Protein AF-A0ABC8RZQ7-F1 (afdb_monomer_lite)

Structure (mmCIF, N/CA/C/O backbone):
data_AF-A0ABC8RZQ7-F1
#
_entry.id   AF-A0ABC8RZQ7-F1
#
loop_
_atom_site.group_PDB
_atom_site.id
_atom_site.type_symbol
_atom_site.label_atom_id
_atom_site.label_alt_id
_atom_site.label_comp_id
_atom_site.label_asym_id
_atom_site.label_entity_id
_atom_site.label_seq_id
_atom_site.pdbx_PDB_ins_code
_atom_site.Cartn_x
_atom_site.Cartn_y
_atom_site.Cartn_z
_atom_site.occupancy
_atom_site.B_iso_or_equiv
_atom_site.auth_seq_id
_atom_site.auth_comp_id
_atom_site.auth_asym_id
_atom_site.auth_atom_id
_atom_site.pdbx_PDB_model_num
ATOM 1 N N . MET A 1 1 ? -0.366 -19.842 -12.752 1.00 48.38 1 MET A N 1
ATOM 2 C CA . MET A 1 1 ? 0.829 -19.745 -13.613 1.00 48.38 1 MET A CA 1
ATOM 3 C C . MET A 1 1 ? 0.688 -18.449 -14.395 1.00 48.38 1 MET A C 1
ATOM 5 O O . MET A 1 1 ? -0.241 -18.345 -15.180 1.00 48.38 1 MET A O 1
ATOM 9 N N . TRP A 1 2 ? 1.429 -17.405 -14.020 1.00 60.53 2 TRP A N 1
ATOM 10 C CA . TRP A 1 2 ? 1.251 -16.043 -14.541 1.00 60.53 2 TRP A CA 1
ATOM 11 C C . TRP A 1 2 ? 2.410 -15.749 -15.494 1.00 60.53 2 TRP A C 1
ATOM 13 O O . TRP A 1 2 ? 3.558 -15.774 -15.060 1.00 60.53 2 TRP A O 1
ATOM 23 N N . GLU A 1 3 ? 2.112 -15.523 -16.773 1.00 81.38 3 GLU A N 1
ATOM 24 C CA . GLU A 1 3 ? 3.118 -15.300 -17.816 1.00 81.38 3 GLU A CA 1
ATOM 25 C C . GLU A 1 3 ? 3.357 -13.793 -18.010 1.00 81.38 3 GLU A C 1
ATOM 27 O O . GLU A 1 3 ? 2.440 -13.093 -18.452 1.00 81.38 3 GLU A O 1
ATOM 32 N N . PRO A 1 4 ? 4.571 -13.263 -17.755 1.00 82.00 4 PRO A N 1
ATOM 33 C CA . PRO A 1 4 ? 4.874 -11.837 -17.946 1.00 82.00 4 PRO A CA 1
ATOM 34 C C . PRO A 1 4 ? 4.591 -11.333 -19.369 1.00 82.00 4 PRO A C 1
ATOM 36 O O . PRO A 1 4 ? 4.296 -10.157 -19.584 1.00 82.00 4 PRO A O 1
ATOM 39 N N . SER A 1 5 ? 4.630 -12.238 -20.350 1.00 83.12 5 SER A N 1
ATOM 40 C CA . SER A 1 5 ? 4.366 -11.941 -21.758 1.00 83.12 5 SER A CA 1
ATOM 41 C C . SER A 1 5 ? 2.954 -11.405 -22.028 1.00 83.12 5 SER A C 1
ATOM 43 O O . SER A 1 5 ? 2.774 -10.670 -22.998 1.00 83.12 5 SER A O 1
ATOM 45 N N . ALA A 1 6 ? 1.973 -11.710 -21.170 1.00 88.38 6 ALA A N 1
ATOM 46 C CA . ALA A 1 6 ? 0.605 -11.212 -21.308 1.00 88.38 6 ALA A CA 1
ATOM 47 C C . ALA A 1 6 ? 0.504 -9.685 -21.131 1.00 88.38 6 ALA A C 1
ATOM 49 O O . ALA A 1 6 ? -0.361 -9.061 -21.739 1.00 88.38 6 ALA A O 1
ATOM 50 N N . LEU A 1 7 ? 1.399 -9.084 -20.338 1.00 86.56 7 LEU A N 1
ATOM 51 C CA . LEU A 1 7 ? 1.487 -7.630 -20.179 1.00 86.56 7 LEU A CA 1
ATOM 52 C C . LEU A 1 7 ? 2.442 -6.982 -21.180 1.00 86.56 7 LEU A C 1
ATOM 54 O O . LEU A 1 7 ? 2.145 -5.908 -21.691 1.00 86.56 7 LEU A O 1
ATOM 58 N N . ILE A 1 8 ? 3.567 -7.637 -21.472 1.00 88.00 8 ILE A N 1
ATOM 59 C CA . ILE A 1 8 ? 4.623 -7.058 -22.312 1.00 88.00 8 ILE A CA 1
ATOM 60 C C . ILE A 1 8 ? 4.165 -6.940 -23.770 1.00 88.00 8 ILE A C 1
ATOM 62 O O . ILE A 1 8 ? 4.373 -5.905 -24.386 1.00 88.00 8 ILE A O 1
ATOM 66 N N . LYS A 1 9 ? 3.501 -7.960 -24.332 1.00 86.06 9 LYS A N 1
ATOM 67 C CA . LYS A 1 9 ? 3.076 -7.952 -25.747 1.00 86.06 9 LYS A CA 1
ATOM 68 C C . LYS A 1 9 ? 2.212 -6.741 -26.145 1.00 86.06 9 LYS A C 1
ATOM 70 O O . LYS A 1 9 ? 2.531 -6.137 -27.163 1.00 86.06 9 LYS A O 1
ATOM 75 N N . PRO A 1 10 ? 1.144 -6.372 -25.409 1.00 88.19 10 PRO A N 1
ATOM 76 C CA . PRO A 1 10 ? 0.314 -5.223 -25.781 1.00 88.19 10 PRO A CA 1
ATOM 77 C C . PRO A 1 10 ? 0.958 -3.860 -25.487 1.00 88.19 10 PRO A C 1
ATOM 79 O O . PRO A 1 10 ? 0.532 -2.864 -26.063 1.00 88.19 10 PRO A O 1
ATOM 82 N N . LEU A 1 11 ? 1.936 -3.795 -24.579 1.00 86.25 11 LEU A N 1
ATOM 83 C CA . LEU A 1 11 ? 2.576 -2.544 -24.149 1.00 86.25 11 LEU A CA 1
ATOM 84 C C . LEU A 1 11 ? 3.956 -2.308 -24.776 1.00 86.25 11 LEU A C 1
ATOM 86 O O . LEU A 1 11 ? 4.513 -1.222 -24.625 1.00 86.25 11 LEU A O 1
ATOM 90 N N . SER A 1 12 ? 4.505 -3.307 -25.464 1.00 83.12 12 SER A N 1
ATOM 91 C CA . SER A 1 12 ? 5.808 -3.224 -26.110 1.00 83.12 12 SER A CA 1
ATOM 92 C C . SER A 1 12 ? 5.769 -2.227 -27.262 1.00 83.12 12 SER A C 1
ATOM 94 O O . SER A 1 12 ? 4.962 -2.329 -28.187 1.00 83.12 12 SER A O 1
ATOM 96 N N . ASN A 1 13 ? 6.658 -1.242 -27.182 1.00 79.62 13 ASN A N 1
ATOM 97 C CA . ASN A 1 13 ? 6.915 -0.284 -28.244 1.00 79.62 13 ASN A CA 1
ATOM 98 C C . ASN A 1 13 ? 8.427 -0.057 -28.344 1.00 79.62 13 ASN A C 1
ATOM 100 O O . ASN A 1 13 ? 9.047 0.417 -27.384 1.00 79.62 13 ASN A O 1
ATOM 104 N N . ASP A 1 14 ? 8.997 -0.392 -29.502 1.00 79.94 14 ASP A N 1
ATOM 105 C CA . ASP A 1 14 ? 10.442 -0.399 -29.758 1.00 79.94 14 ASP A CA 1
ATOM 106 C C . ASP A 1 14 ? 10.807 0.510 -30.940 1.00 79.94 14 ASP A C 1
ATOM 108 O O . ASP A 1 14 ? 11.220 0.042 -32.008 1.00 79.94 14 ASP A O 1
ATOM 112 N N . PRO A 1 15 ? 10.659 1.836 -30.781 1.00 83.06 15 PRO A N 1
ATOM 113 C CA . PRO A 1 15 ? 11.168 2.767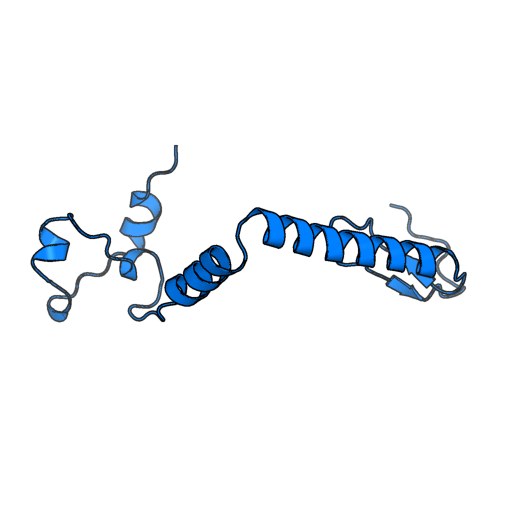 -31.766 1.00 83.06 15 PRO A CA 1
ATOM 114 C C . PRO A 1 15 ? 12.698 2.681 -31.830 1.00 83.06 15 PRO A C 1
ATOM 116 O O . PRO A 1 15 ? 13.372 2.395 -30.838 1.00 83.06 15 PRO A O 1
ATOM 119 N N . GLU A 1 16 ? 13.264 2.973 -32.999 1.00 81.62 16 GLU A N 1
ATOM 120 C CA . GLU A 1 16 ? 14.695 2.793 -33.271 1.00 81.62 16 GLU A CA 1
ATOM 121 C C . GLU A 1 16 ? 15.608 3.553 -32.294 1.00 81.62 16 GLU A C 1
ATOM 123 O O . GLU A 1 16 ? 16.648 3.036 -31.897 1.00 81.62 16 GLU A O 1
ATOM 128 N N . TYR A 1 17 ? 15.174 4.719 -31.808 1.00 82.12 17 TYR A N 1
ATOM 129 C CA . TYR A 1 17 ? 15.917 5.531 -30.838 1.00 82.12 17 TYR A CA 1
ATOM 130 C C . TYR A 1 17 ? 15.954 4.959 -29.406 1.00 82.12 17 TYR A C 1
ATOM 132 O O . TYR A 1 17 ? 16.697 5.473 -28.572 1.00 82.12 17 TYR A O 1
ATOM 140 N N . LEU A 1 18 ? 15.163 3.926 -29.090 1.00 80.62 18 LEU A N 1
ATOM 141 C CA . LEU A 1 18 ? 15.212 3.214 -27.803 1.00 80.62 18 LEU A CA 1
ATOM 142 C C . LEU A 1 18 ? 15.949 1.876 -27.885 1.00 80.62 18 LEU A C 1
ATOM 144 O O . LEU A 1 18 ? 16.158 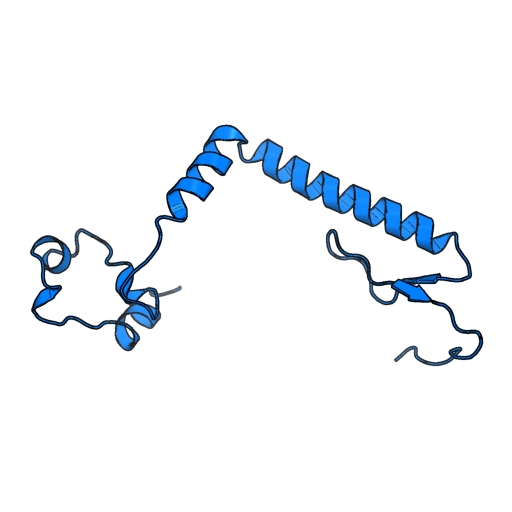1.240 -26.848 1.00 80.62 18 LEU A O 1
ATOM 148 N N . LYS A 1 19 ? 16.359 1.449 -29.086 1.00 78.94 19 LYS A N 1
ATOM 149 C CA . LYS A 1 19 ? 17.096 0.199 -29.265 1.00 78.94 19 LYS A CA 1
ATOM 150 C C . LYS A 1 19 ? 18.457 0.299 -28.597 1.00 78.94 19 LYS A C 1
ATOM 152 O O . LYS A 1 19 ? 19.221 1.238 -28.817 1.00 78.94 19 LYS A O 1
ATOM 157 N N . ASN A 1 20 ? 18.773 -0.698 -27.784 1.00 78.88 20 ASN A N 1
ATOM 158 C CA . ASN A 1 20 ? 20.076 -0.823 -27.163 1.00 78.88 20 ASN A CA 1
ATOM 159 C C . A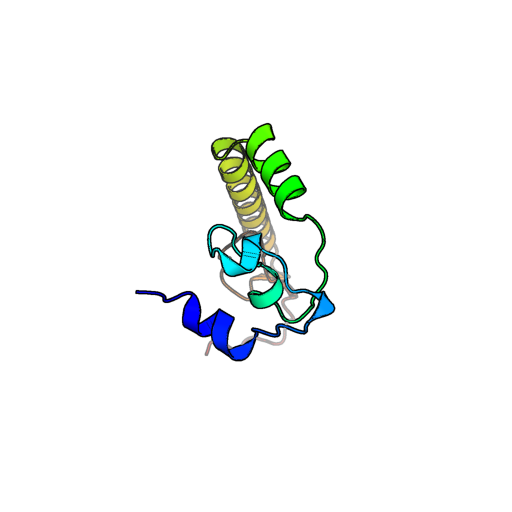SN A 1 20 ? 20.484 -2.303 -27.125 1.00 78.88 20 ASN A C 1
ATOM 161 O O . ASN A 1 20 ? 19.646 -3.195 -26.998 1.00 78.88 20 ASN A O 1
ATOM 165 N N . LYS A 1 21 ? 21.795 -2.563 -27.188 1.00 74.81 21 LYS A N 1
ATOM 166 C CA . LYS A 1 21 ? 22.344 -3.929 -27.244 1.00 74.81 21 LYS A CA 1
ATOM 167 C C . LYS A 1 21 ? 22.025 -4.777 -26.000 1.00 74.81 21 LYS A C 1
ATOM 169 O O . LYS A 1 21 ? 22.137 -5.997 -26.056 1.00 74.81 21 LYS A O 1
ATOM 174 N N . ALA A 1 22 ? 21.677 -4.147 -24.877 1.00 71.56 22 ALA A N 1
ATOM 175 C CA . ALA A 1 22 ? 21.377 -4.824 -23.616 1.00 71.56 22 ALA A CA 1
ATOM 176 C C . ALA A 1 22 ? 19.902 -5.265 -23.505 1.00 71.56 22 ALA A C 1
ATOM 178 O O . ALA A 1 22 ? 19.604 -6.256 -22.839 1.00 71.56 22 ALA A O 1
ATOM 179 N N . SER A 1 23 ? 18.997 -4.571 -24.193 1.00 66.81 23 SER A N 1
ATOM 180 C CA . SER A 1 23 ? 17.608 -4.973 -24.424 1.00 66.81 23 SER A CA 1
ATOM 181 C C . SER A 1 23 ? 17.547 -6.128 -25.424 1.00 66.81 23 SER A C 1
ATOM 183 O O . SER A 1 23 ? 16.868 -7.126 -25.182 1.00 66.81 23 SER A O 1
ATOM 185 N N . ASP A 1 24 ? 18.348 -6.061 -26.494 1.00 67.56 24 ASP A N 1
ATOM 186 C CA . ASP A 1 24 ? 18.422 -7.113 -27.519 1.00 67.56 24 ASP A CA 1
ATOM 187 C C . ASP A 1 24 ? 18.956 -8.444 -26.965 1.00 67.56 24 ASP A C 1
ATOM 189 O O . ASP A 1 24 ? 18.537 -9.522 -27.393 1.00 67.56 24 ASP A O 1
ATOM 193 N N . SER A 1 25 ? 19.850 -8.389 -25.971 1.00 68.94 25 SER A N 1
ATOM 194 C CA . SER A 1 25 ? 20.382 -9.585 -25.312 1.00 68.94 25 SER A CA 1
ATOM 195 C C . SER A 1 25 ? 19.393 -10.244 -24.342 1.00 68.94 25 SER A C 1
ATOM 197 O O . SER A 1 25 ? 19.685 -11.328 -23.835 1.00 68.94 25 SER A O 1
ATOM 199 N N . LYS A 1 26 ? 18.235 -9.615 -24.067 1.00 68.38 26 LYS A N 1
ATOM 200 C CA . LYS A 1 26 ? 17.215 -10.051 -23.087 1.00 68.38 26 LYS A CA 1
ATOM 201 C C . LYS A 1 26 ? 17.764 -10.337 -21.683 1.00 68.38 26 LYS A C 1
ATOM 203 O O . LYS A 1 26 ? 17.104 -10.990 -20.876 1.00 68.38 26 LYS A O 1
ATOM 208 N N . GLN A 1 27 ? 18.967 -9.855 -21.375 1.00 71.31 27 GLN A N 1
ATOM 209 C CA . GLN A 1 27 ? 19.586 -10.009 -20.058 1.00 71.31 27 GLN A CA 1
ATOM 210 C C . GLN A 1 27 ? 19.019 -9.005 -19.048 1.00 71.31 27 GLN A C 1
ATOM 212 O O . GLN A 1 27 ? 19.119 -9.218 -17.841 1.00 71.31 27 GLN A O 1
ATOM 217 N N . LEU A 1 28 ? 18.407 -7.921 -19.536 1.00 77.00 28 LEU A N 1
ATOM 218 C CA . LEU A 1 28 ? 17.790 -6.877 -18.729 1.00 77.00 28 LEU A CA 1
ATOM 219 C C . LEU A 1 28 ? 16.282 -6.814 -18.977 1.00 77.00 28 LEU A C 1
ATOM 221 O O . LEU A 1 28 ? 15.796 -7.064 -20.076 1.00 77.00 28 LEU A O 1
ATOM 225 N N . VAL A 1 29 ? 15.540 -6.471 -17.923 1.00 81.25 29 VAL A N 1
ATOM 226 C CA . VAL A 1 29 ? 14.092 -6.257 -17.998 1.00 81.25 29 VAL A CA 1
ATOM 227 C C . VAL A 1 29 ? 13.820 -4.796 -18.325 1.00 81.25 29 VAL A C 1
ATOM 229 O O . VAL A 1 29 ? 14.054 -3.909 -17.498 1.00 81.25 29 VAL A O 1
ATOM 232 N N . ASP A 1 30 ? 13.248 -4.560 -19.500 1.00 83.19 30 ASP A N 1
ATOM 233 C CA . ASP A 1 30 ? 12.775 -3.246 -19.912 1.00 83.19 30 ASP A CA 1
ATOM 234 C C . ASP A 1 30 ? 11.440 -2.916 -19.251 1.00 83.19 30 ASP A C 1
ATOM 236 O O . ASP A 1 30 ? 10.348 -3.230 -19.718 1.00 83.19 30 ASP A O 1
ATOM 240 N N . TYR A 1 31 ? 11.519 -2.229 -18.115 1.00 85.19 31 TYR A N 1
ATOM 241 C CA . TYR A 1 31 ? 10.328 -1.835 -17.367 1.00 85.19 31 TYR A CA 1
ATOM 242 C C . TYR A 1 31 ? 9.415 -0.841 -18.098 1.00 85.19 31 TYR A C 1
ATOM 244 O O . TYR A 1 31 ? 8.327 -0.572 -17.588 1.00 85.19 31 TYR A O 1
ATOM 252 N N . LYS A 1 32 ? 9.834 -0.271 -19.238 1.00 84.31 32 LYS A N 1
ATOM 253 C CA . LYS A 1 32 ? 8.956 0.555 -20.080 1.00 84.31 32 LYS A CA 1
ATOM 254 C C . LYS A 1 32 ? 7.748 -0.251 -20.565 1.00 84.31 32 LYS A C 1
ATOM 256 O O . LYS A 1 32 ? 6.645 0.271 -20.526 1.00 84.31 32 LYS A O 1
ATOM 261 N N . ASP A 1 33 ? 7.931 -1.540 -20.856 1.00 86.50 33 ASP A N 1
ATOM 262 C CA . ASP A 1 33 ? 6.875 -2.416 -21.383 1.00 86.50 33 ASP A CA 1
ATOM 263 C C . ASP A 1 33 ? 5.957 -2.969 -20.272 1.00 86.50 33 ASP A C 1
ATOM 265 O O . ASP A 1 33 ? 5.058 -3.766 -20.518 1.00 86.50 33 ASP A O 1
ATOM 269 N N . TRP A 1 34 ? 6.181 -2.552 -19.020 1.00 88.12 34 TRP A N 1
ATOM 270 C CA . TRP A 1 34 ? 5.368 -2.908 -17.848 1.00 88.12 34 TRP A CA 1
ATOM 271 C C . TRP A 1 34 ? 4.422 -1.776 -17.422 1.00 88.12 34 TRP A C 1
ATOM 273 O O . TRP A 1 34 ? 3.768 -1.858 -16.379 1.00 88.12 34 TRP A O 1
ATOM 283 N N . GLN A 1 35 ? 4.386 -0.681 -18.180 1.00 87.81 35 GLN A N 1
ATOM 284 C CA . GLN A 1 35 ? 3.590 0.507 -17.891 1.00 87.81 35 GLN A CA 1
ATOM 285 C C . GLN A 1 35 ? 3.221 1.231 -19.191 1.00 87.81 35 GLN A C 1
ATOM 287 O O . GLN A 1 35 ? 3.787 0.979 -20.241 1.00 87.81 35 GLN A O 1
ATOM 292 N N . ILE A 1 36 ? 2.270 2.161 -19.113 1.00 88.75 36 ILE A N 1
ATOM 293 C CA . ILE A 1 36 ? 1.802 2.913 -20.289 1.00 88.75 36 ILE A CA 1
ATOM 294 C C . ILE A 1 36 ? 2.801 4.015 -20.691 1.00 88.75 36 ILE A C 1
ATOM 296 O O . ILE A 1 36 ? 2.967 4.322 -21.866 1.00 88.75 36 ILE A O 1
ATOM 300 N N . ALA A 1 37 ? 3.458 4.646 -19.715 1.00 87.06 37 ALA A N 1
ATOM 301 C CA . ALA A 1 37 ? 4.378 5.754 -19.962 1.00 87.06 37 ALA A CA 1
ATOM 302 C C . ALA A 1 37 ? 5.804 5.260 -20.241 1.00 87.06 37 ALA A C 1
ATOM 304 O O . ALA A 1 37 ? 6.292 4.354 -19.571 1.00 87.06 37 ALA A O 1
ATOM 305 N N . LEU A 1 38 ? 6.522 5.932 -21.142 1.00 82.38 38 LEU A N 1
ATOM 306 C CA . LEU A 1 38 ? 7.922 5.603 -21.423 1.00 82.38 38 LEU A CA 1
ATOM 307 C C . LEU A 1 38 ? 8.856 5.953 -20.250 1.00 82.38 38 LEU A C 1
ATOM 309 O O . LEU A 1 38 ? 9.753 5.187 -19.903 1.00 82.38 38 LEU A O 1
ATOM 313 N N . SER A 1 39 ? 8.646 7.106 -19.611 1.00 84.81 39 SER A N 1
ATOM 314 C CA . SER A 1 39 ? 9.470 7.556 -18.487 1.00 84.81 39 SER A CA 1
ATOM 315 C C . SER A 1 39 ? 8.933 7.047 -17.145 1.00 84.81 39 SER A C 1
ATOM 317 O O . SER A 1 39 ? 7.733 6.839 -16.949 1.00 84.81 39 SER A O 1
ATOM 319 N N . ARG A 1 40 ? 9.828 6.852 -16.169 1.00 86.56 40 ARG A N 1
ATOM 320 C CA . ARG A 1 40 ? 9.442 6.536 -14.785 1.00 86.56 40 ARG A CA 1
ATOM 321 C C . ARG A 1 40 ? 10.390 7.130 -13.761 1.00 86.56 40 ARG A C 1
ATOM 323 O O . ARG A 1 40 ? 11.593 7.220 -13.963 1.00 86.56 40 ARG A O 1
ATOM 330 N N . ARG A 1 41 ? 9.831 7.443 -12.593 1.00 89.94 41 ARG A N 1
ATOM 331 C CA . ARG A 1 41 ? 10.596 7.792 -11.390 1.00 89.94 41 ARG A CA 1
ATOM 332 C C . ARG A 1 41 ? 11.143 6.528 -10.714 1.00 89.94 41 ARG A C 1
ATOM 334 O O . ARG A 1 41 ? 10.469 5.492 -10.695 1.00 89.94 41 ARG A O 1
ATOM 341 N N . LEU A 1 42 ? 12.303 6.638 -10.063 1.00 90.31 42 LEU A N 1
ATOM 342 C CA . LEU A 1 42 ? 12.955 5.562 -9.296 1.00 90.31 42 LEU A CA 1
ATOM 343 C C . LEU A 1 42 ? 12.274 5.297 -7.936 1.00 90.31 42 LEU A C 1
ATOM 345 O O . LEU A 1 42 ? 12.866 5.433 -6.868 1.00 90.31 42 LEU A O 1
ATOM 349 N N . ARG A 1 43 ? 10.995 4.898 -7.962 1.00 90.25 43 ARG A N 1
ATOM 350 C CA . ARG A 1 43 ? 10.191 4.619 -6.752 1.00 90.25 43 ARG A CA 1
ATOM 351 C C . ARG A 1 43 ? 10.730 3.454 -5.914 1.00 90.25 43 ARG A C 1
ATOM 353 O O . ARG A 1 43 ? 10.525 3.439 -4.703 1.00 90.25 43 ARG A O 1
ATOM 360 N N . ALA A 1 44 ? 11.441 2.518 -6.545 1.00 93.62 44 ALA A N 1
ATOM 361 C CA . ALA A 1 44 ? 12.017 1.356 -5.875 1.00 93.62 44 ALA A CA 1
ATOM 362 C C . ALA A 1 44 ? 13.028 1.751 -4.789 1.00 93.62 44 ALA A C 1
ATOM 364 O O . ALA A 1 44 ? 13.058 1.114 -3.745 1.00 93.62 44 ALA A O 1
ATOM 365 N N . MET A 1 45 ? 13.784 2.839 -4.984 1.00 95.06 45 MET A N 1
ATOM 366 C CA . MET A 1 45 ? 14.781 3.289 -4.008 1.00 95.06 45 MET A CA 1
ATOM 367 C C . MET A 1 45 ? 14.134 3.727 -2.689 1.00 95.06 45 MET A C 1
ATOM 369 O O . MET A 1 45 ? 14.575 3.321 -1.618 1.00 95.06 45 MET A O 1
ATOM 373 N N . LYS A 1 46 ? 13.037 4.498 -2.755 1.00 94.62 46 LYS A N 1
ATOM 374 C CA . LYS A 1 46 ? 12.283 4.892 -1.552 1.00 94.62 46 LYS A CA 1
ATOM 375 C C . LYS A 1 46 ? 11.753 3.669 -0.807 1.00 94.62 46 LYS A C 1
ATOM 377 O O . LYS A 1 46 ? 11.868 3.601 0.412 1.00 94.62 46 LYS A O 1
ATOM 382 N N . LEU A 1 47 ? 11.197 2.703 -1.538 1.00 94.81 47 LEU A N 1
ATOM 383 C CA . LEU A 1 47 ? 10.682 1.474 -0.942 1.00 94.81 47 LEU A CA 1
ATOM 384 C C . LEU A 1 47 ? 11.803 0.640 -0.307 1.00 94.81 47 LEU A C 1
ATOM 386 O O . LEU A 1 47 ? 11.662 0.198 0.830 1.00 94.81 47 LEU A O 1
ATOM 390 N N . TRP A 1 48 ? 12.922 0.463 -1.011 1.00 95.31 48 TRP A N 1
ATOM 391 C CA . TRP A 1 48 ? 14.085 -0.270 -0.516 1.00 95.31 48 TRP A CA 1
ATOM 392 C C . TRP A 1 48 ? 14.632 0.351 0.768 1.00 95.31 48 TRP A C 1
ATOM 394 O O . TRP A 1 48 ? 14.863 -0.371 1.735 1.00 95.31 48 TRP A O 1
ATOM 404 N N . LEU A 1 49 ? 14.747 1.682 0.817 1.00 96.38 49 LEU A N 1
ATOM 405 C CA . LEU A 1 49 ? 15.209 2.392 2.006 1.00 96.38 49 LEU A CA 1
ATOM 406 C C . LEU A 1 49 ? 14.292 2.132 3.208 1.00 96.38 49 LEU A C 1
ATOM 408 O O . LEU A 1 49 ? 14.783 1.761 4.269 1.00 96.38 49 LEU A O 1
ATOM 412 N N . VAL A 1 50 ? 12.971 2.241 3.028 1.00 96.00 50 VAL A N 1
ATOM 413 C CA . VAL A 1 50 ? 11.978 1.974 4.088 1.00 96.00 50 VAL A CA 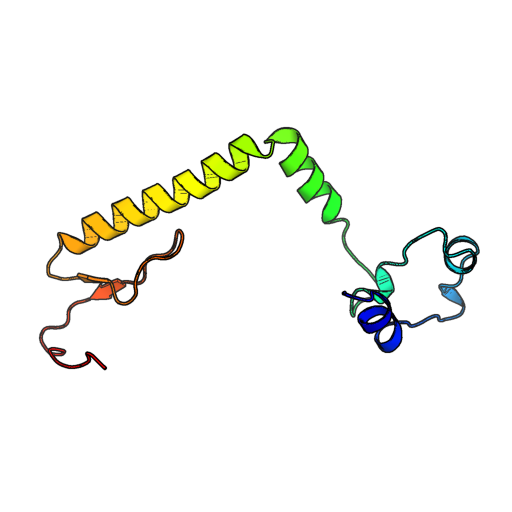1
ATOM 414 C C . VAL A 1 50 ? 12.051 0.526 4.577 1.00 96.00 50 VAL A C 1
ATOM 416 O O . VAL A 1 50 ? 12.002 0.268 5.781 1.00 96.00 50 VAL A O 1
ATOM 419 N N . LEU A 1 51 ? 12.175 -0.435 3.659 1.00 95.00 51 LEU A N 1
ATOM 420 C CA . LEU A 1 51 ? 12.296 -1.850 4.009 1.00 95.00 51 LEU A CA 1
ATOM 421 C C . LEU A 1 51 ? 13.601 -2.130 4.764 1.00 95.00 51 LEU A C 1
ATOM 423 O O . LEU A 1 51 ? 13.587 -2.869 5.749 1.00 95.00 51 LEU A O 1
ATOM 427 N N . ARG A 1 52 ? 14.711 -1.524 4.329 1.00 94.56 52 ARG A N 1
ATOM 428 C CA . ARG A 1 52 ? 16.044 -1.721 4.905 1.00 94.56 52 ARG A CA 1
ATOM 429 C C . ARG A 1 52 ? 16.206 -1.061 6.271 1.00 94.56 52 ARG A C 1
ATOM 431 O O . ARG A 1 52 ? 16.880 -1.647 7.119 1.00 94.56 52 ARG A O 1
ATOM 438 N N . SER A 1 53 ? 15.621 0.123 6.471 1.00 94.25 53 SER A N 1
ATOM 439 C CA . SER A 1 53 ? 15.703 0.881 7.724 1.00 94.25 53 SER A CA 1
ATOM 440 C C . SER A 1 53 ? 14.779 0.312 8.795 1.00 94.25 53 SER A C 1
ATOM 442 O O . SER A 1 53 ? 15.189 0.126 9.936 1.00 94.25 53 SER A O 1
ATOM 444 N N . ASN A 1 54 ? 13.529 0.008 8.433 1.00 92.19 54 ASN A N 1
ATOM 445 C CA . ASN A 1 54 ? 12.514 -0.377 9.411 1.00 92.19 54 ASN A CA 1
ATOM 446 C C . ASN A 1 54 ? 12.511 -1.889 9.640 1.00 92.19 54 ASN A C 1
ATOM 448 O O . ASN A 1 54 ? 12.256 -2.349 10.752 1.00 92.19 54 ASN A O 1
ATOM 452 N N . GLY A 1 55 ? 12.785 -2.678 8.600 1.00 94.38 55 GLY A N 1
ATOM 453 C CA . GLY A 1 55 ? 12.662 -4.129 8.636 1.00 94.38 55 GLY A CA 1
ATOM 454 C C . GLY A 1 55 ? 11.206 -4.615 8.670 1.00 94.38 55 GLY A C 1
ATOM 455 O O . GLY A 1 55 ? 10.267 -3.923 9.079 1.00 94.38 55 GLY A O 1
ATOM 456 N N . ALA A 1 56 ? 10.997 -5.868 8.260 1.00 94.31 56 ALA A N 1
ATOM 457 C CA . ALA A 1 56 ? 9.654 -6.429 8.098 1.00 94.31 56 ALA A CA 1
ATOM 458 C C . ALA A 1 56 ? 8.888 -6.602 9.426 1.00 94.31 56 ALA A C 1
ATOM 460 O O . ALA A 1 56 ? 7.657 -6.595 9.454 1.00 94.31 56 ALA A O 1
ATOM 461 N N . SER A 1 57 ? 9.594 -6.788 10.547 1.00 95.12 57 SER A N 1
ATOM 462 C CA . SER A 1 57 ? 8.965 -6.912 11.870 1.00 95.12 57 SER A CA 1
ATOM 463 C C . SER A 1 57 ? 8.315 -5.598 12.305 1.00 95.12 57 SER A C 1
ATOM 465 O O . SER A 1 57 ? 7.145 -5.589 12.692 1.00 95.12 57 SER A O 1
ATOM 467 N N . ASN A 1 58 ? 9.026 -4.476 12.165 1.00 95.06 58 ASN A N 1
ATOM 468 C CA . ASN A 1 58 ? 8.516 -3.178 12.599 1.00 95.06 58 ASN A CA 1
ATOM 469 C C . ASN A 1 58 ? 7.384 -2.685 11.700 1.00 95.06 58 ASN A C 1
ATOM 471 O O . ASN A 1 58 ? 6.390 -2.195 12.222 1.00 95.06 58 ASN A O 1
ATOM 475 N N . LEU A 1 59 ? 7.454 -2.914 10.384 1.00 95.94 59 LEU A N 1
ATOM 476 C CA . LEU A 1 59 ? 6.337 -2.602 9.483 1.00 95.94 59 LEU A CA 1
ATOM 477 C C . LEU A 1 59 ? 5.064 -3.381 9.852 1.00 95.94 59 LEU A C 1
ATOM 479 O O . LEU A 1 59 ? 3.982 -2.800 9.932 1.00 95.94 59 LEU A O 1
ATOM 483 N N . ARG A 1 60 ? 5.181 -4.678 10.174 1.00 96.00 60 ARG A N 1
ATOM 484 C CA . ARG A 1 60 ? 4.037 -5.473 10.658 1.00 96.00 60 ARG A CA 1
ATOM 485 C C . ARG A 1 60 ? 3.502 -4.958 11.994 1.00 96.00 60 ARG A C 1
ATOM 487 O O . ARG A 1 60 ? 2.286 -4.907 12.174 1.00 96.00 60 ARG A O 1
ATOM 494 N N . LYS A 1 61 ? 4.379 -4.575 12.929 1.00 96.94 61 LYS A N 1
ATOM 495 C CA . LYS A 1 61 ? 3.973 -3.969 14.209 1.00 96.94 61 LYS A CA 1
ATOM 496 C C . LYS A 1 61 ? 3.244 -2.642 13.992 1.00 96.94 61 LYS A C 1
ATOM 498 O O . LYS A 1 61 ? 2.203 -2.445 14.606 1.00 96.94 61 LYS A O 1
ATOM 503 N N . PHE A 1 62 ? 3.737 -1.792 13.095 1.00 96.00 62 PHE A N 1
ATOM 504 C CA . PHE A 1 62 ? 3.145 -0.497 12.761 1.00 96.00 62 PHE A CA 1
ATOM 505 C C . PHE A 1 62 ? 1.724 -0.648 12.202 1.00 96.00 62 PHE A C 1
ATOM 507 O O . PHE A 1 62 ? 0.782 -0.072 12.743 1.00 96.00 62 PHE A O 1
ATOM 514 N N . ILE A 1 63 ? 1.532 -1.533 11.215 1.00 96.19 63 ILE A N 1
ATOM 515 C CA . ILE A 1 63 ? 0.202 -1.835 10.656 1.00 96.19 63 ILE A CA 1
ATOM 516 C C . ILE A 1 63 ? -0.741 -2.373 11.742 1.00 96.19 63 ILE A C 1
ATOM 518 O O . ILE A 1 63 ? -1.871 -1.905 11.877 1.00 96.19 63 ILE A O 1
ATOM 522 N N . ARG A 1 64 ? -0.280 -3.323 12.567 1.00 96.75 64 ARG A N 1
ATOM 523 C CA . ARG A 1 64 ? -1.077 -3.852 13.690 1.00 96.75 64 ARG A CA 1
ATOM 524 C C . ARG A 1 64 ? -1.408 -2.771 14.722 1.00 96.75 64 ARG A C 1
ATOM 526 O O . ARG A 1 64 ? -2.481 -2.827 15.314 1.00 96.75 64 ARG A O 1
ATOM 533 N N . GLY A 1 65 ? -0.517 -1.803 14.929 1.00 97.56 65 GLY A N 1
ATOM 534 C CA . GLY A 1 65 ? -0.742 -0.629 15.769 1.00 97.56 65 GLY A CA 1
ATOM 535 C C . GLY A 1 65 ? -1.918 0.205 15.269 1.00 97.56 65 GLY A C 1
ATOM 536 O O . GLY A 1 65 ? -2.866 0.419 16.018 1.00 97.56 65 GLY A O 1
ATOM 537 N N . HIS A 1 66 ? -1.928 0.567 13.984 1.00 97.50 66 HIS A N 1
ATOM 538 C CA . HIS A 1 66 ? -3.047 1.300 13.382 1.00 97.50 66 HIS A CA 1
ATOM 539 C C . HIS A 1 66 ? -4.374 0.544 13.471 1.00 97.50 66 HIS A C 1
ATOM 541 O O . HIS A 1 66 ? -5.399 1.128 13.815 1.00 97.50 66 HIS A O 1
ATOM 547 N N . VAL A 1 67 ? -4.361 -0.770 13.235 1.00 97.25 67 VAL A N 1
ATOM 548 C CA . VAL A 1 67 ? -5.566 -1.602 13.377 1.00 97.25 67 VAL A CA 1
ATOM 549 C C . VAL A 1 67 ? -6.068 -1.617 14.826 1.00 97.25 67 VAL A C 1
ATOM 551 O O . VAL A 1 67 ? -7.272 -1.521 15.058 1.00 97.25 67 VAL A O 1
ATOM 554 N N . LYS A 1 68 ? -5.168 -1.685 15.818 1.00 97.31 68 LYS A N 1
ATOM 555 C CA . LYS A 1 68 ? -5.539 -1.585 17.240 1.00 97.31 68 LYS A CA 1
ATOM 556 C C . LYS A 1 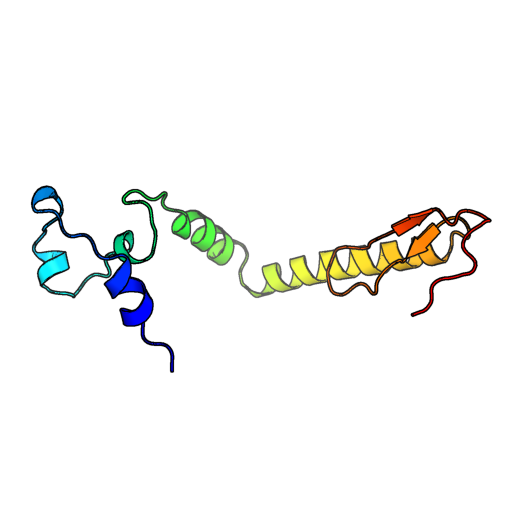68 ? -6.148 -0.225 17.579 1.00 97.31 68 LYS A C 1
ATOM 558 O O . LYS A 1 68 ? -7.145 -0.190 18.294 1.00 97.31 68 LYS A O 1
ATOM 563 N N . MET A 1 69 ? -5.586 0.866 17.058 1.00 97.31 69 MET A N 1
ATOM 564 C CA . MET A 1 69 ? -6.128 2.215 17.261 1.00 97.31 69 MET A CA 1
ATOM 565 C C . MET A 1 69 ? -7.529 2.352 16.661 1.00 97.31 69 MET A C 1
ATOM 567 O O . MET A 1 69 ? -8.434 2.833 17.333 1.00 97.31 69 MET A O 1
ATOM 571 N N . ALA A 1 70 ? -7.740 1.851 15.443 1.00 96.56 70 ALA A N 1
ATOM 572 C CA . ALA A 1 70 ? -9.057 1.864 14.813 1.00 96.56 70 ALA A CA 1
ATOM 573 C C . ALA A 1 70 ? -10.082 1.023 15.592 1.00 96.56 70 ALA A C 1
ATOM 575 O O . ALA A 1 70 ? -11.209 1.464 15.790 1.00 96.56 70 ALA A O 1
ATOM 576 N N . LYS A 1 71 ? -9.685 -0.148 16.110 1.00 95.69 71 LYS A N 1
ATOM 577 C CA . LYS A 1 71 ? -10.537 -0.965 16.991 1.00 95.69 71 LYS A CA 1
ATOM 578 C C . LYS A 1 71 ? -10.876 -0.246 18.301 1.00 95.69 71 LYS A C 1
ATOM 580 O O . LYS A 1 71 ? -11.969 -0.408 18.835 1.00 95.69 71 LYS A O 1
ATOM 585 N N . HIS A 1 72 ? -9.938 0.524 18.846 1.00 95.50 72 HIS A N 1
ATOM 586 C CA . HIS A 1 72 ? -10.200 1.333 20.030 1.00 95.50 72 HIS A CA 1
ATOM 587 C C . HIS A 1 72 ? -11.212 2.443 19.726 1.00 95.50 72 HIS A C 1
ATOM 589 O O . HIS A 1 72 ? -12.176 2.597 20.467 1.00 95.50 72 HIS A O 1
ATOM 595 N N . PHE A 1 73 ? -11.046 3.143 18.604 1.00 94.94 73 PHE A N 1
ATOM 596 C CA . PHE A 1 73 ? -11.972 4.181 18.158 1.00 94.94 73 PHE A CA 1
ATOM 597 C C . PHE A 1 73 ? -13.389 3.641 17.913 1.00 94.94 73 PHE A C 1
ATOM 599 O O . PHE A 1 73 ? -14.352 4.205 18.419 1.00 94.94 73 PHE A O 1
ATOM 606 N N . GLU A 1 74 ? -13.515 2.495 17.242 1.00 94.44 74 GLU A N 1
ATOM 607 C CA . GLU A 1 74 ? -14.783 1.772 17.056 1.00 94.44 74 GLU A CA 1
ATOM 608 C C . GLU A 1 74 ? -15.492 1.497 18.396 1.00 94.44 74 GLU A C 1
ATOM 610 O O . GLU A 1 74 ? -16.698 1.700 18.523 1.00 94.44 74 GLU A O 1
ATOM 615 N N . ARG A 1 75 ? -14.736 1.111 19.434 1.00 93.50 75 ARG A N 1
ATOM 616 C CA . ARG A 1 75 ? -15.281 0.893 20.782 1.00 93.50 75 ARG A CA 1
ATOM 617 C C . ARG A 1 75 ? -15.767 2.184 21.440 1.00 93.50 75 ARG A C 1
ATOM 619 O O . ARG A 1 75 ? -16.756 2.136 22.161 1.00 93.50 75 ARG A O 1
ATOM 626 N N . LEU A 1 76 ? -15.078 3.304 21.219 1.00 93.75 76 LEU A N 1
ATOM 627 C CA . LEU A 1 76 ? -15.499 4.610 21.736 1.00 93.75 76 LEU A CA 1
ATOM 628 C C . LEU A 1 76 ? -16.798 5.070 21.071 1.00 93.75 76 LEU A C 1
ATOM 630 O O . LEU A 1 76 ? -17.694 5.548 21.756 1.00 93.75 76 LEU A O 1
ATOM 634 N N . ILE A 1 77 ? -16.930 4.861 19.759 1.00 92.12 77 ILE A N 1
ATOM 635 C CA . ILE A 1 77 ? -18.158 5.172 19.018 1.00 92.12 77 ILE A CA 1
ATOM 636 C C . ILE A 1 77 ? -19.325 4.331 19.529 1.00 92.12 77 ILE A C 1
ATOM 638 O O . ILE A 1 77 ? -20.395 4.870 19.768 1.00 92.12 77 ILE A O 1
ATOM 642 N N . ALA A 1 78 ? -19.108 3.038 19.783 1.00 88.56 78 ALA A N 1
ATOM 643 C CA . ALA A 1 78 ? -20.144 2.156 20.322 1.00 88.56 78 ALA A CA 1
ATOM 644 C C . ALA A 1 78 ? -20.661 2.575 21.716 1.00 88.56 78 ALA A C 1
ATOM 646 O O . ALA A 1 78 ? -21.715 2.105 22.141 1.00 88.56 78 ALA A O 1
ATOM 647 N N . MET A 1 79 ? -19.931 3.428 22.445 1.00 91.81 79 MET A N 1
ATOM 648 C CA . MET A 1 79 ? -20.383 3.992 23.722 1.00 91.81 79 MET A CA 1
ATOM 649 C C . MET A 1 79 ? -21.263 5.239 23.546 1.00 91.81 79 MET A C 1
ATOM 651 O O . MET A 1 79 ? -22.017 5.573 24.461 1.00 91.81 79 MET A O 1
ATOM 655 N N . ASP A 1 80 ? -21.192 5.929 22.403 1.00 90.62 80 ASP A N 1
ATOM 656 C CA . ASP A 1 80 ? -21.991 7.123 22.124 1.00 90.62 80 ASP A CA 1
ATOM 657 C C . ASP A 1 80 ? -23.274 6.750 21.370 1.00 90.62 80 ASP A C 1
ATOM 659 O O . ASP A 1 80 ? -23.245 6.287 20.235 1.00 90.62 80 ASP A O 1
ATOM 663 N N . LYS A 1 81 ? -24.433 7.003 21.987 1.00 85.69 81 LYS A N 1
ATOM 664 C CA . LYS A 1 81 ? -25.752 6.689 21.408 1.00 85.69 81 LYS A CA 1
ATOM 665 C C . LYS A 1 81 ? -26.113 7.544 20.187 1.00 85.69 81 LYS A C 1
ATOM 667 O O . LYS A 1 81 ? -27.124 7.280 19.549 1.00 85.69 81 LYS A O 1
ATOM 672 N N . ARG A 1 82 ? -25.340 8.592 19.889 1.00 89.69 82 ARG A N 1
ATOM 673 C CA . ARG A 1 82 ? -25.572 9.500 18.753 1.00 89.69 82 ARG A CA 1
ATOM 674 C C . ARG A 1 82 ? -24.882 9.042 17.479 1.00 89.69 82 ARG A C 1
ATOM 676 O O . ARG A 1 82 ? -25.070 9.681 16.449 1.00 89.69 82 ARG A O 1
ATOM 683 N N . LEU A 1 83 ? -24.040 8.017 17.543 1.00 89.75 83 LEU A N 1
ATOM 684 C CA . LEU A 1 83 ? -23.217 7.574 16.427 1.00 89.75 83 LEU A CA 1
ATOM 685 C C . LEU A 1 83 ? -23.390 6.071 16.238 1.00 89.75 83 LEU A C 1
ATOM 687 O O . LEU A 1 83 ? -23.452 5.314 17.202 1.00 89.75 83 LEU A O 1
ATOM 691 N N . GLU A 1 84 ? -23.424 5.636 14.986 1.00 90.19 84 GLU A N 1
ATOM 692 C CA . GLU A 1 84 ? -23.435 4.220 14.635 1.00 90.19 84 GLU A CA 1
ATOM 693 C C . GLU A 1 84 ? -22.280 3.873 13.696 1.00 90.19 84 GLU A C 1
ATOM 695 O O . GLU A 1 84 ? -21.830 4.688 12.883 1.00 90.19 84 GLU A O 1
ATOM 700 N N . VAL A 1 85 ? -21.788 2.641 13.822 1.00 90.81 85 VAL A N 1
ATOM 701 C CA . VAL A 1 85 ? -20.799 2.071 12.904 1.00 90.81 85 VAL A CA 1
ATOM 702 C C . VAL A 1 85 ? -21.555 1.399 11.763 1.00 90.81 85 VAL A C 1
ATOM 704 O O . VAL A 1 85 ? -22.258 0.416 11.980 1.00 90.81 85 VAL A O 1
ATOM 707 N N . VAL A 1 86 ? -21.400 1.931 10.549 1.00 90.12 86 VAL A N 1
ATOM 708 C CA . VAL A 1 86 ? -22.222 1.544 9.385 1.00 90.12 86 VAL A CA 1
ATOM 709 C C . VAL A 1 86 ? -21.801 0.192 8.803 1.00 90.12 86 VAL A C 1
ATOM 711 O O . VAL A 1 86 ? -22.632 -0.575 8.326 1.00 90.12 86 VAL A O 1
ATOM 714 N N . VAL A 1 87 ? -20.501 -0.115 8.831 1.00 91.25 87 VAL A N 1
ATOM 715 C CA . VAL A 1 87 ? -19.938 -1.350 8.263 1.00 91.25 87 VAL A CA 1
ATOM 716 C C . VAL A 1 87 ? -18.893 -1.961 9.197 1.00 91.25 87 VAL A C 1
ATOM 718 O O . VAL A 1 87 ? -18.201 -1.220 9.903 1.00 91.25 87 VAL A O 1
ATOM 721 N N . PRO A 1 88 ? -18.720 -3.297 9.195 1.00 89.69 88 PRO A N 1
ATOM 722 C CA . PRO A 1 88 ? -17.718 -3.948 10.029 1.00 89.69 88 PRO A CA 1
ATOM 723 C C . PRO A 1 88 ? -16.298 -3.497 9.663 1.00 89.69 88 PRO A C 1
ATOM 725 O O . PRO A 1 88 ? -15.896 -3.462 8.495 1.00 89.69 88 PRO A O 1
ATOM 728 N N . ARG A 1 89 ? -15.497 -3.181 10.685 1.00 91.69 89 ARG A N 1
ATOM 729 C CA . ARG A 1 89 ? -14.116 -2.722 10.517 1.00 91.69 89 ARG A CA 1
ATOM 730 C C . ARG A 1 89 ? -13.171 -3.878 10.152 1.00 91.69 89 ARG A C 1
ATOM 732 O O . ARG A 1 89 ? -12.744 -4.649 11.014 1.00 91.69 89 ARG A O 1
ATOM 739 N N . ASN A 1 90 ? -12.715 -3.912 8.898 1.00 91.44 90 ASN A N 1
ATOM 740 C CA . ASN A 1 90 ? -11.719 -4.890 8.428 1.00 91.44 90 ASN A CA 1
ATOM 741 C C . ASN A 1 90 ? -10.260 -4.462 8.695 1.00 91.44 90 ASN A C 1
ATOM 743 O O . ASN A 1 90 ? -9.428 -5.283 9.080 1.00 91.44 90 ASN A O 1
ATOM 747 N N . PHE A 1 91 ? -9.941 -3.169 8.559 1.00 93.56 91 PHE A N 1
ATOM 748 C CA . PHE A 1 91 ? -8.572 -2.639 8.688 1.00 93.56 91 PHE A CA 1
ATOM 749 C C . PHE A 1 91 ? -8.505 -1.452 9.665 1.00 93.56 91 PHE A C 1
ATOM 751 O O . PHE A 1 91 ? -9.109 -1.494 10.734 1.00 93.56 91 PHE A O 1
ATOM 758 N N . ALA A 1 92 ? -7.738 -0.409 9.341 1.00 95.19 92 ALA A N 1
ATOM 759 C CA . ALA A 1 92 ? -7.552 0.777 10.174 1.00 95.19 92 ALA A CA 1
ATOM 760 C C . ALA A 1 92 ? -8.558 1.909 9.874 1.00 95.19 92 ALA A C 1
ATOM 762 O O . ALA A 1 92 ? -8.317 3.053 10.242 1.00 95.19 92 ALA A O 1
ATOM 763 N N . MET A 1 93 ? -9.660 1.606 9.187 1.00 95.69 93 MET A N 1
ATOM 764 C CA . MET A 1 93 ? -10.679 2.572 8.772 1.00 95.69 93 MET A CA 1
ATOM 765 C C . MET A 1 93 ? -12.027 2.173 9.372 1.00 95.69 93 MET A C 1
ATOM 767 O O . MET A 1 93 ? -12.391 0.999 9.311 1.00 95.69 93 MET A O 1
ATOM 771 N N . VAL A 1 94 ? -12.722 3.141 9.974 1.00 94.44 94 VAL A N 1
ATOM 772 C CA . VAL A 1 94 ? -14.036 2.978 10.613 1.00 94.44 94 VAL A CA 1
ATOM 773 C C . VAL A 1 94 ? -15.002 3.949 9.940 1.00 94.44 94 VAL A C 1
ATOM 775 O O . VAL A 1 94 ? -14.745 5.151 9.932 1.00 94.44 94 VAL A O 1
ATOM 778 N N . CYS A 1 95 ? -16.098 3.437 9.380 1.00 93.31 95 CYS A N 1
ATOM 779 C CA . CYS A 1 95 ? -17.167 4.265 8.823 1.00 93.31 95 CYS A CA 1
ATOM 780 C C . CYS A 1 95 ? -18.210 4.551 9.901 1.00 93.31 95 CYS A C 1
ATOM 782 O O . CYS A 1 95 ? -18.785 3.616 10.463 1.00 93.31 95 CYS A O 1
ATOM 784 N N . VAL A 1 96 ? -18.474 5.832 10.149 1.00 92.81 96 VAL A N 1
ATOM 785 C CA . VAL A 1 96 ? -19.456 6.287 11.137 1.00 92.81 96 VAL A CA 1
ATOM 786 C C . VAL A 1 96 ? -20.520 7.161 10.504 1.00 92.81 96 VAL A C 1
ATOM 788 O O . VAL A 1 96 ? -20.231 7.917 9.578 1.00 92.81 96 VAL A O 1
ATOM 791 N N . SER A 1 97 ? -21.728 7.082 11.049 1.00 9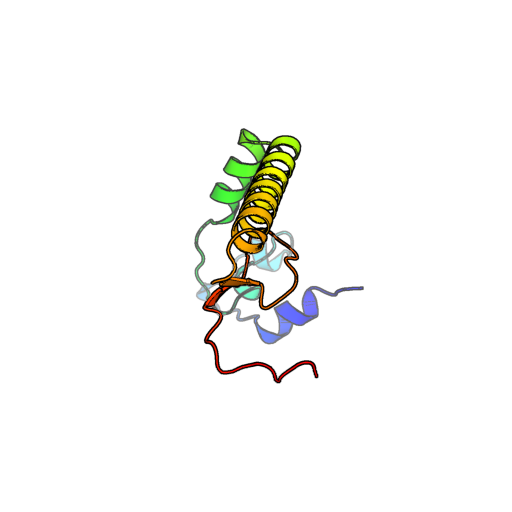0.00 97 SER A N 1
ATOM 792 C CA . SER A 1 97 ? -22.845 7.959 10.712 1.00 90.00 97 SER A CA 1
ATOM 793 C C . SER A 1 97 ? -23.495 8.484 11.995 1.00 90.00 97 SER A C 1
ATOM 795 O O . SER A 1 97 ? -23.531 7.756 12.992 1.00 90.00 97 SER A O 1
ATOM 797 N N . PRO A 1 98 ? -24.002 9.730 12.021 1.00 89.25 98 PRO A N 1
ATOM 798 C CA . PRO A 1 98 ? -24.881 10.170 13.093 1.00 89.25 98 PRO A CA 1
ATOM 799 C C . PRO A 1 98 ? -26.182 9.360 13.089 1.00 89.25 98 PRO A C 1
ATOM 801 O O . PRO A 1 98 ? -26.832 9.204 12.054 1.00 89.25 98 PRO A O 1
ATOM 804 N N . LEU A 1 99 ? -26.585 8.887 14.267 1.00 79.25 99 LEU A N 1
ATOM 805 C CA . LEU A 1 99 ? -27.877 8.262 14.497 1.00 79.25 99 LEU A CA 1
ATOM 806 C C . LEU A 1 99 ? -28.943 9.360 14.452 1.00 79.25 99 LEU A C 1
ATOM 808 O O . LEU A 1 99 ? -29.213 10.051 15.435 1.00 79.25 99 LEU A O 1
ATOM 812 N N . THR A 1 100 ? -29.521 9.571 13.276 1.00 72.50 100 THR A N 1
ATOM 813 C CA . THR A 1 100 ? -30.701 10.424 13.143 1.00 72.50 100 THR A CA 1
ATOM 814 C C . THR A 1 100 ? -31.910 9.648 13.668 1.00 72.50 100 THR A C 1
ATOM 816 O O . THR A 1 100 ? -32.105 8.484 13.323 1.00 72.50 100 THR A O 1
ATOM 819 N N . LEU A 1 101 ? -32.734 10.283 14.510 1.00 57.25 101 LEU A N 1
ATOM 820 C CA . LEU A 1 101 ? -33.930 9.714 15.166 1.00 57.25 101 LEU A CA 1
ATOM 821 C C . LEU A 1 101 ? -35.038 9.214 14.197 1.00 57.25 101 LEU A C 1
ATOM 823 O O . LEU A 1 101 ? -36.152 8.951 14.637 1.00 57.25 101 LEU A O 1
ATOM 827 N N . GLY A 1 102 ? -34.758 9.077 12.895 1.00 52.91 102 GLY A N 1
ATOM 828 C CA . GLY A 1 102 ? -35.715 8.682 11.855 1.00 52.91 102 GLY A CA 1
ATOM 829 C C . GLY A 1 102 ? -35.416 7.371 11.115 1.00 52.91 102 GLY A C 1
ATOM 830 O O . GLY A 1 102 ? -36.310 6.865 10.445 1.00 52.91 102 GLY A O 1
ATOM 831 N N . ASN A 1 103 ? -34.224 6.775 11.241 1.00 50.44 103 ASN A N 1
ATOM 832 C CA . ASN A 1 103 ? -33.858 5.589 10.450 1.00 50.44 103 ASN A CA 1
ATOM 833 C C . ASN A 1 103 ? -33.838 4.307 11.289 1.00 50.44 103 ASN A C 1
ATOM 835 O O . ASN A 1 103 ? -32.812 3.664 11.472 1.00 50.44 103 ASN A O 1
ATOM 839 N N . ALA A 1 104 ? -35.018 3.896 11.754 1.00 47.00 104 ALA A N 1
ATOM 840 C CA . ALA A 1 104 ? -35.251 2.559 12.304 1.00 47.00 104 ALA A CA 1
ATOM 841 C C . ALA A 1 104 ? -35.379 1.459 11.223 1.00 47.00 104 ALA A C 1
ATOM 843 O O . ALA A 1 104 ? -35.804 0.352 11.533 1.00 47.00 104 ALA A O 1
ATOM 844 N N . ASN A 1 105 ? -35.038 1.721 9.956 1.00 49.31 105 ASN A N 1
ATOM 845 C CA . ASN A 1 105 ? -35.242 0.770 8.862 1.00 49.31 105 ASN A CA 1
ATOM 846 C C . ASN A 1 105 ? -34.133 0.858 7.809 1.00 49.31 105 ASN A C 1
ATOM 848 O O . ASN A 1 105 ? -34.256 1.656 6.892 1.00 49.31 105 ASN A O 1
ATOM 852 N N . GLN A 1 106 ? -33.099 0.014 7.914 1.00 48.28 106 GLN A N 1
ATOM 853 C CA . GLN A 1 106 ? -32.529 -0.716 6.767 1.00 48.28 106 GLN A CA 1
ATOM 854 C C . GLN A 1 106 ? -31.515 -1.776 7.252 1.00 48.28 106 GLN A C 1
ATOM 856 O O . GLN A 1 106 ? -30.304 -1.600 7.168 1.00 48.28 106 GLN A O 1
ATOM 861 N N . LYS A 1 107 ? -32.004 -2.904 7.780 1.00 39.88 107 LYS A N 1
ATOM 862 C CA . LYS A 1 107 ? -31.265 -4.172 7.671 1.00 39.88 107 LYS A CA 1
ATOM 863 C C . LYS A 1 107 ? -31.828 -4.888 6.444 1.00 39.88 107 LYS A C 1
ATOM 865 O O . LYS A 1 107 ? -32.952 -5.379 6.508 1.00 39.88 107 LYS A O 1
ATOM 870 N N . LEU A 1 108 ? -31.080 -4.861 5.344 1.00 35.50 108 LEU A N 1
ATOM 871 C CA . LEU A 1 108 ? -31.190 -5.811 4.234 1.00 35.50 108 LEU A CA 1
ATOM 872 C C . LEU A 1 108 ? -30.043 -6.814 4.369 1.00 35.50 108 LEU A C 1
ATOM 874 O O . LEU A 1 108 ? -28.935 -6.362 4.743 1.00 35.50 108 LEU A O 1
#

pLDDT: mean 84.81, std 13.74, range [35.5, 97.56]

Secondary structure (DSSP, 8-state):
---THHHHHHH----GGG--HHHHTT-S--GGGGSSSS----HHHHHHHHHHHHHHHHHHHHHHHHHHHHHHHHHHHTT-TTEEE-S---SS---EEE--TT------

InterPro domains:
  IPR002129 Pyridoxal phosphate-dependent decarboxylase, major domain [PF00282] (4-95)
  IPR010977 Aromatic-L-amino-acid decarboxylase [PR00800] (37-52)
  IPR010977 Aromatic-L-amino-acid decarboxylase [PR00800] (80-99)
  IPR010977 Aromatic-L-amino-acid decarboxylase [PTHR11999] (4-98)
  IPR015421 Pyridoxal phosphate-dependent transferase, major domain [G3DSA:3.40.640.10] (2-64)
  IPR015422 Pyridoxal phosphate-dependent transferase, small domain [G3DSA:3.90.1150.10] (65-108)
  IPR015424 Pyridoxal phosphate-dependent transferase [SSF53383] (4-100)

Foldseek 3Di:
DDDPCVQQVVQDDDDPVNDDPCVVVVPDDQCSSVDNDNDDDPVVVVVVCCCVVQPPVNVVVVQVVLQVVQVVVQVVQVVDPQKDFPDDDPGNDTDIDGDDPPPPDDDD

Sequence (108 aa):
MWEPSALIKPLSNDPEYLKNKASDSKQLVDYKDWQIALSRRLRAMKLWLVLRSNGASNLRKFIRGHVKMAKHFERLIAMDKRLEVVVPRNFAMVCVSPLTLGNANQKL

Organism: NCBI:txid185542

Radius of gyration: 24.46 Å; chains: 1; bounding box: 58×30×57 Å